Protein AF-A0A1A8Q692-F1 (afdb_monomer_lite)

Structure (mmCIF, N/CA/C/O backbone):
data_AF-A0A1A8Q692-F1
#
_entry.id   AF-A0A1A8Q692-F1
#
loop_
_atom_site.group_PDB
_atom_site.id
_atom_site.type_symbol
_atom_site.label_atom_id
_atom_site.label_alt_id
_atom_site.label_comp_id
_atom_site.label_asym_id
_atom_site.label_entity_id
_atom_site.label_seq_id
_atom_site.pdbx_PDB_ins_code
_atom_site.Cartn_x
_atom_site.Cartn_y
_atom_site.Cartn_z
_atom_site.occupancy
_atom_site.B_iso_or_equiv
_atom_site.auth_seq_id
_atom_site.auth_comp_id
_atom_site.auth_asym_id
_atom_site.auth_atom_id
_atom_site.pdbx_PDB_model_num
ATOM 1 N N . MET A 1 1 ? 12.760 11.677 -25.730 1.00 52.41 1 MET A N 1
ATOM 2 C CA . MET A 1 1 ? 13.173 10.732 -24.676 1.00 52.41 1 MET A CA 1
ATOM 3 C C . MET A 1 1 ? 11.903 10.339 -23.941 1.00 52.41 1 MET A C 1
ATOM 5 O O . MET A 1 1 ? 11.455 11.083 -23.083 1.00 52.41 1 MET A O 1
ATOM 9 N N . ALA A 1 2 ? 11.212 9.307 -24.421 1.00 62.12 2 ALA A N 1
ATOM 10 C CA . ALA A 1 2 ? 9.994 8.821 -23.777 1.00 62.12 2 ALA A CA 1
ATOM 11 C C . ALA A 1 2 ? 10.374 7.796 -22.700 1.00 62.12 2 ALA A C 1
ATOM 13 O O . ALA A 1 2 ? 11.370 7.095 -22.869 1.00 62.12 2 ALA A O 1
ATOM 14 N N . SER A 1 3 ? 9.548 7.719 -21.656 1.00 54.12 3 SER A N 1
ATOM 15 C CA . SER A 1 3 ? 9.551 6.710 -20.587 1.00 54.12 3 SER A CA 1
ATOM 16 C C . SER A 1 3 ? 10.458 6.962 -19.381 1.00 54.12 3 SER A C 1
ATOM 18 O O . SER A 1 3 ? 11.372 6.196 -19.119 1.00 54.12 3 SER A O 1
ATOM 20 N N . ALA A 1 4 ? 10.132 7.984 -18.587 1.00 56.81 4 ALA A N 1
ATOM 21 C CA . ALA A 1 4 ? 10.373 7.957 -17.134 1.00 56.81 4 ALA A CA 1
ATOM 22 C C . ALA A 1 4 ? 9.055 7.840 -16.331 1.00 56.81 4 ALA A C 1
ATOM 24 O O . ALA A 1 4 ? 9.058 7.888 -15.110 1.00 56.81 4 ALA A O 1
ATOM 25 N N . VAL A 1 5 ? 7.907 7.702 -17.009 1.00 54.22 5 VAL A N 1
ATOM 26 C CA . VAL A 1 5 ? 6.579 7.836 -16.374 1.00 54.22 5 VAL A CA 1
ATOM 27 C C . VAL A 1 5 ? 6.120 6.552 -15.663 1.00 54.22 5 VAL A C 1
ATOM 29 O O . VAL A 1 5 ? 5.208 6.588 -14.855 1.00 54.22 5 VAL A O 1
ATOM 32 N N . ILE A 1 6 ? 6.775 5.418 -15.918 1.00 54.31 6 ILE A N 1
ATOM 33 C CA . ILE A 1 6 ? 6.369 4.097 -15.403 1.00 54.31 6 ILE A CA 1
ATOM 34 C C . ILE A 1 6 ? 6.891 3.787 -13.995 1.00 54.31 6 ILE A C 1
ATOM 36 O O . ILE A 1 6 ? 6.314 2.944 -13.312 1.00 54.31 6 ILE A O 1
ATOM 40 N N . GLU A 1 7 ? 7.964 4.441 -13.545 1.00 53.94 7 GLU A N 1
ATOM 41 C CA . GLU A 1 7 ? 8.521 4.189 -12.207 1.00 53.94 7 GLU A CA 1
ATOM 42 C C . GLU A 1 7 ? 7.630 4.784 -11.107 1.00 53.94 7 GLU A C 1
ATOM 44 O O . GLU A 1 7 ? 7.514 4.213 -10.026 1.00 53.94 7 GLU A O 1
ATOM 49 N N . GLU A 1 8 ? 6.924 5.876 -11.407 1.00 56.16 8 GLU A N 1
ATOM 50 C CA . GLU A 1 8 ? 6.043 6.550 -10.451 1.00 56.16 8 GLU A CA 1
ATOM 51 C C . GLU A 1 8 ? 4.700 5.810 -10.285 1.00 56.16 8 GLU A C 1
ATOM 53 O O . GLU A 1 8 ? 4.193 5.695 -9.169 1.00 56.16 8 GLU A O 1
ATOM 58 N N . GLU A 1 9 ? 4.173 5.196 -11.354 1.00 61.47 9 GLU A N 1
ATOM 59 C CA . GLU A 1 9 ? 2.905 4.441 -11.337 1.00 61.47 9 GLU A CA 1
ATOM 60 C C . GLU A 1 9 ? 2.986 3.108 -10.564 1.00 61.47 9 GLU A C 1
ATOM 62 O O . GLU A 1 9 ? 1.968 2.579 -10.115 1.00 61.47 9 GLU A O 1
ATOM 67 N N . LEU A 1 10 ? 4.196 2.574 -10.369 1.00 71.62 10 LEU A N 1
ATOM 68 C CA . LEU A 1 10 ? 4.463 1.340 -9.616 1.00 71.62 10 LEU A CA 1
ATOM 69 C C . LEU A 1 10 ? 5.141 1.600 -8.260 1.00 71.62 10 LEU A C 1
ATOM 71 O O . LEU A 1 10 ? 5.661 0.668 -7.638 1.00 71.62 10 LEU A O 1
ATOM 75 N N . SER A 1 11 ? 5.122 2.849 -7.793 1.00 80.56 11 SER A N 1
ATOM 76 C CA . SER A 1 11 ? 5.690 3.243 -6.506 1.00 80.56 11 SER A CA 1
ATOM 77 C C . SER A 1 11 ? 4.606 3.379 -5.437 1.00 80.56 11 SER A C 1
ATOM 79 O O . SER A 1 11 ? 3.529 3.928 -5.675 1.00 80.56 11 SER A O 1
ATOM 81 N N . CYS A 1 12 ? 4.874 2.870 -4.237 1.00 84.50 12 CYS A N 1
ATOM 82 C CA . CYS A 1 12 ? 3.969 3.018 -3.109 1.00 84.50 12 CYS A CA 1
ATOM 83 C C . CYS A 1 12 ? 4.034 4.444 -2.564 1.00 84.50 12 CYS A C 1
ATOM 85 O O . CYS A 1 12 ? 5.109 4.867 -2.150 1.00 84.50 12 CYS A O 1
ATOM 87 N N . PRO A 1 13 ? 2.911 5.172 -2.433 1.00 80.88 13 PRO A N 1
ATOM 88 C CA . PRO A 1 13 ? 2.932 6.549 -1.931 1.00 80.88 13 PRO A CA 1
ATOM 89 C C . PRO A 1 13 ? 3.348 6.659 -0.453 1.00 80.88 13 PRO A C 1
ATOM 91 O O . PRO A 1 13 ? 3.610 7.757 0.028 1.00 80.88 13 PRO A O 1
ATOM 94 N N . VAL A 1 14 ? 3.412 5.536 0.274 1.00 83.88 14 VAL A N 1
ATOM 95 C CA . VAL A 1 14 ? 3.827 5.493 1.684 1.00 83.88 14 VAL A CA 1
ATOM 96 C C . VAL A 1 14 ? 5.344 5.388 1.823 1.00 83.88 14 VAL A C 1
ATOM 98 O O . VAL A 1 14 ? 5.938 6.163 2.567 1.00 83.88 14 VAL A O 1
ATOM 101 N N . CYS A 1 15 ? 5.974 4.426 1.144 1.00 86.62 15 CYS A N 1
ATOM 102 C CA . CYS A 1 15 ? 7.424 4.226 1.220 1.00 86.62 15 CYS A CA 1
ATOM 103 C C . CYS A 1 15 ? 8.195 4.845 0.049 1.00 86.62 15 CYS A C 1
ATOM 105 O O . CYS A 1 15 ? 9.419 4.831 0.084 1.00 86.62 15 CYS A O 1
ATOM 107 N N . GLN A 1 16 ? 7.493 5.382 -0.956 1.00 83.81 16 GLN A N 1
ATOM 108 C CA . GLN A 1 16 ? 8.043 5.918 -2.210 1.00 83.81 16 GLN A CA 1
ATOM 109 C C . GLN A 1 16 ? 8.987 4.936 -2.921 1.00 83.81 16 GLN A C 1
ATOM 111 O O . GLN A 1 16 ? 9.904 5.332 -3.630 1.00 83.81 16 GLN A O 1
ATOM 116 N N . ASP A 1 17 ? 8.745 3.642 -2.715 1.00 83.31 17 ASP A N 1
ATOM 117 C CA . ASP A 1 17 ? 9.545 2.535 -3.236 1.00 83.31 17 ASP A CA 1
ATOM 118 C C . ASP A 1 17 ? 8.666 1.652 -4.123 1.00 83.31 17 ASP A C 1
ATOM 120 O O . ASP A 1 17 ? 7.434 1.752 -4.075 1.00 83.31 17 ASP A O 1
ATOM 124 N N . ILE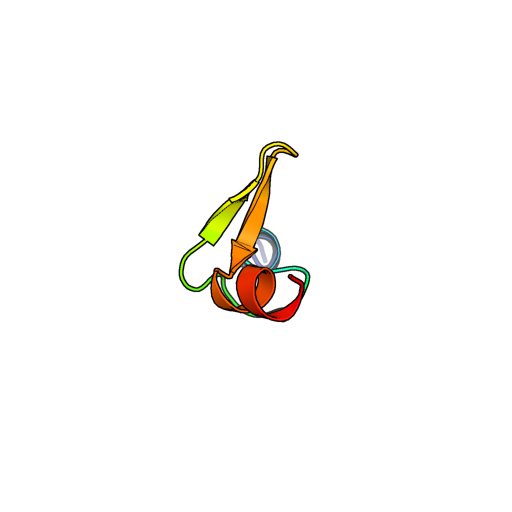 A 1 18 ? 9.275 0.774 -4.917 1.00 82.94 18 ILE A N 1
ATOM 125 C CA . ILE A 1 18 ? 8.522 -0.141 -5.776 1.00 82.94 18 ILE A CA 1
ATOM 126 C C . ILE A 1 18 ? 7.621 -1.015 -4.908 1.00 82.94 18 ILE A C 1
ATOM 128 O O . ILE A 1 18 ? 8.046 -1.540 -3.874 1.00 82.94 18 ILE A O 1
ATOM 132 N N . TYR A 1 19 ? 6.371 -1.191 -5.340 1.00 82.88 19 TYR A N 1
ATOM 133 C CA . TYR A 1 19 ? 5.424 -2.051 -4.643 1.00 82.88 19 TYR A CA 1
ATOM 134 C C . TYR A 1 19 ? 6.006 -3.450 -4.394 1.00 82.88 19 TYR A C 1
ATOM 136 O O . TYR A 1 19 ? 6.177 -4.247 -5.317 1.00 82.88 19 TYR A O 1
ATOM 144 N N . LYS A 1 20 ? 6.248 -3.769 -3.121 1.00 79.75 20 LYS A N 1
ATOM 145 C CA . LYS A 1 20 ? 6.502 -5.131 -2.644 1.00 79.75 20 LYS A CA 1
ATOM 146 C C 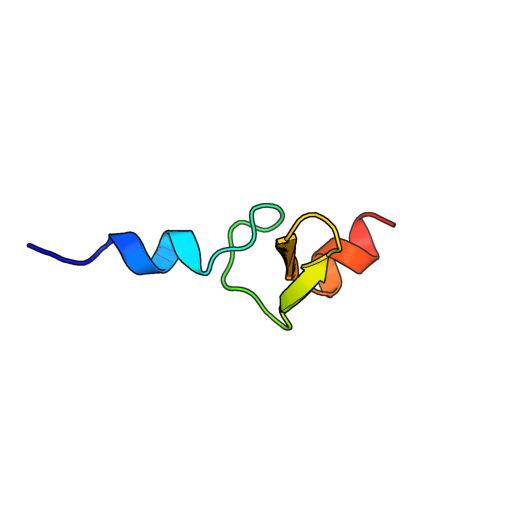. LYS A 1 20 ? 5.215 -5.662 -2.034 1.00 79.75 20 LYS A C 1
ATOM 148 O O . LYS A 1 20 ? 4.704 -5.088 -1.072 1.00 79.75 20 LYS A O 1
ATOM 153 N N . ASP A 1 21 ? 4.675 -6.713 -2.649 1.00 83.94 21 ASP A N 1
ATOM 154 C CA . ASP A 1 21 ? 3.366 -7.288 -2.324 1.00 83.94 21 ASP A CA 1
ATOM 155 C C . ASP A 1 21 ? 2.237 -6.236 -2.318 1.00 83.94 21 ASP A C 1
ATOM 157 O O . ASP A 1 21 ? 1.719 -5.889 -1.249 1.00 83.94 21 ASP A O 1
ATOM 161 N N . PRO A 1 22 ? 1.857 -5.691 -3.495 1.00 82.00 22 PRO A N 1
ATOM 162 C CA . PRO A 1 22 ? 0.786 -4.708 -3.590 1.00 82.00 22 PRO A CA 1
ATOM 163 C C . PRO A 1 22 ? -0.540 -5.306 -3.117 1.00 82.00 22 PRO A C 1
ATOM 165 O O . PRO A 1 22 ? -1.042 -6.287 -3.669 1.00 82.00 22 PRO A O 1
ATOM 168 N N . VAL A 1 23 ? -1.130 -4.682 -2.105 1.00 85.44 23 VAL A N 1
ATOM 169 C CA . VAL A 1 23 ? -2.475 -4.986 -1.622 1.00 85.44 23 VAL A CA 1
ATOM 170 C C . VAL A 1 23 ? -3.421 -3.935 -2.185 1.00 85.44 23 VAL A C 1
ATOM 172 O O . VAL A 1 23 ? -3.207 -2.737 -1.987 1.00 85.44 23 VAL A O 1
ATOM 175 N N . LEU A 1 24 ? -4.458 -4.381 -2.895 1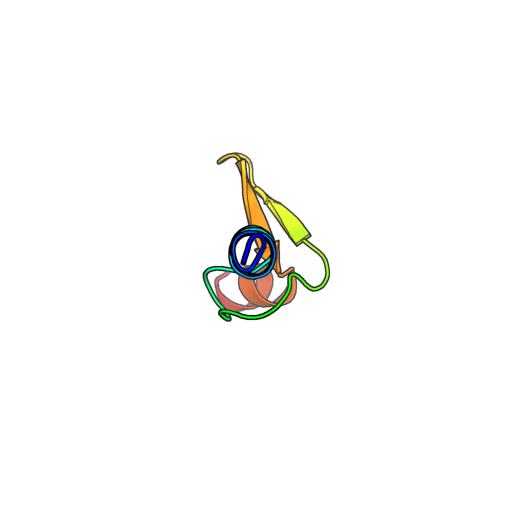.00 85.94 24 LEU A N 1
ATOM 176 C CA . LEU A 1 24 ? -5.483 -3.495 -3.435 1.00 85.94 24 LEU A CA 1
ATOM 177 C C . LEU A 1 24 ? -6.513 -3.201 -2.341 1.00 85.94 24 LEU A C 1
ATOM 179 O O . LEU A 1 24 ? -7.227 -4.099 -1.891 1.00 85.94 24 LEU A O 1
ATOM 183 N N . LEU A 1 25 ? -6.592 -1.947 -1.905 1.00 83.12 25 LEU A N 1
ATOM 184 C CA . LEU A 1 25 ? -7.636 -1.520 -0.980 1.00 83.12 25 LEU A CA 1
ATOM 185 C C .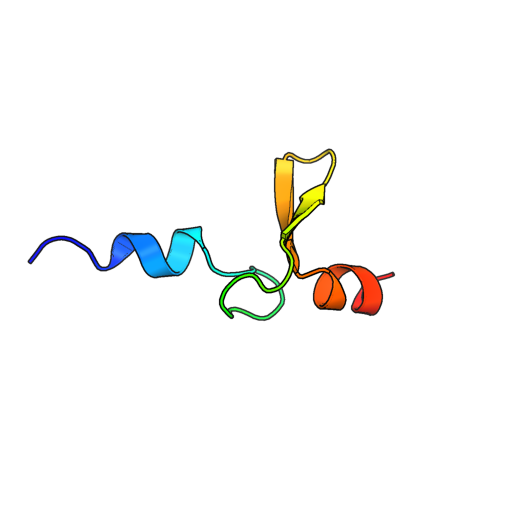 LEU A 1 25 ? -8.953 -1.277 -1.723 1.00 83.12 25 LEU A C 1
ATOM 187 O O . LEU A 1 25 ? -8.990 -1.017 -2.925 1.00 83.12 25 LEU A O 1
ATOM 191 N N . SER A 1 26 ? -10.057 -1.279 -0.978 1.00 83.94 26 SER A N 1
ATOM 192 C CA . SER A 1 26 ? -11.396 -0.956 -1.489 1.00 83.94 26 SER A 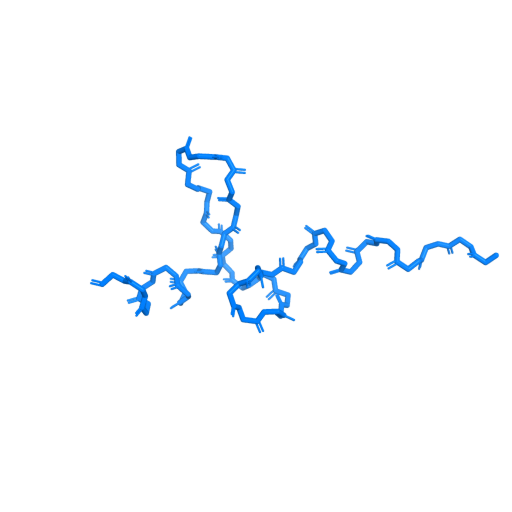CA 1
ATOM 193 C C . SER A 1 26 ? -11.504 0.456 -2.083 1.00 83.94 26 SER A C 1
ATOM 195 O O . SER A 1 26 ? -12.390 0.714 -2.892 1.00 83.94 26 SER A O 1
ATOM 197 N N . CYS A 1 27 ? -10.576 1.357 -1.750 1.00 85.00 27 CYS A N 1
ATOM 198 C CA . CYS A 1 27 ? -10.435 2.674 -2.372 1.00 85.00 27 CYS A CA 1
ATOM 199 C C . CYS A 1 27 ? -9.699 2.657 -3.730 1.00 85.00 27 CYS A C 1
ATOM 201 O O . CYS A 1 27 ? -9.399 3.726 -4.248 1.00 85.00 27 CYS A O 1
ATOM 203 N N . SER A 1 28 ? -9.415 1.478 -4.306 1.00 79.81 28 SER A N 1
ATOM 204 C CA . SER A 1 28 ? -8.649 1.280 -5.555 1.00 79.81 28 SER A CA 1
ATOM 205 C C . SER A 1 28 ? -7.203 1.786 -5.523 1.00 79.81 28 SER A C 1
ATOM 207 O O . SER A 1 28 ? -6.576 1.946 -6.566 1.00 79.81 28 SER A O 1
ATOM 209 N N . HIS A 1 29 ? -6.648 2.001 -4.333 1.00 84.12 29 HIS A N 1
ATOM 210 C CA . HIS A 1 29 ? -5.236 2.317 -4.166 1.00 84.12 29 HIS A CA 1
ATOM 211 C C . HIS A 1 29 ? -4.452 1.044 -3.843 1.00 84.12 29 HIS A C 1
ATOM 213 O O . HIS A 1 29 ? -4.884 0.225 -3.024 1.00 84.12 29 HIS A O 1
ATOM 219 N N . SER A 1 30 ? -3.296 0.901 -4.486 1.00 82.56 30 SER A N 1
ATOM 220 C CA . SER A 1 30 ? -2.337 -0.161 -4.195 1.00 82.56 30 SER A CA 1
ATOM 221 C C . SER A 1 30 ? -1.342 0.341 -3.155 1.00 82.56 30 SER A C 1
ATOM 223 O O . SER A 1 30 ? -0.867 1.468 -3.245 1.00 82.56 30 SER A O 1
ATOM 225 N N . PHE A 1 31 ? -1.023 -0.481 -2.162 1.00 86.62 31 PHE A N 1
ATOM 226 C CA . PHE A 1 31 ? -0.002 -0.181 -1.154 1.00 86.62 31 PHE A CA 1
ATOM 227 C C . PHE A 1 31 ? 0.846 -1.418 -0.888 1.00 86.62 31 PHE A C 1
ATOM 229 O O . PHE A 1 31 ? 0.368 -2.534 -1.074 1.00 86.62 31 PHE A O 1
ATOM 236 N N . CYS A 1 32 ? 2.083 -1.251 -0.418 1.00 88.75 32 CYS A N 1
ATOM 237 C CA . CYS A 1 32 ? 2.864 -2.393 0.059 1.00 88.75 32 CYS A CA 1
ATOM 238 C C . CYS A 1 32 ? 2.173 -3.015 1.274 1.00 88.75 32 CYS A C 1
ATOM 240 O O . CYS A 1 32 ? 1.729 -2.282 2.164 1.00 88.75 32 CYS A O 1
ATOM 242 N N . ARG A 1 33 ? 2.151 -4.349 1.363 1.00 86.06 33 ARG A N 1
ATOM 243 C CA . ARG A 1 33 ? 1.658 -5.062 2.553 1.00 86.06 33 ARG A CA 1
ATOM 244 C C . ARG A 1 33 ? 2.292 -4.534 3.837 1.00 86.06 33 ARG A C 1
ATOM 246 O O . ARG A 1 33 ? 1.578 -4.246 4.784 1.00 86.06 33 ARG A O 1
ATOM 253 N N . GLU A 1 34 ? 3.603 -4.315 3.832 1.00 87.12 34 GLU A N 1
ATOM 254 C CA . GLU A 1 34 ? 4.333 -3.779 4.988 1.00 87.12 34 GLU A CA 1
ATOM 255 C C . GLU A 1 34 ? 3.907 -2.351 5.352 1.00 87.12 34 GLU A C 1
ATOM 257 O O . GLU A 1 34 ? 3.890 -1.979 6.521 1.00 87.12 34 GLU A O 1
ATOM 262 N N . CYS A 1 35 ? 3.572 -1.528 4.354 1.00 88.38 35 CYS A N 1
ATOM 263 C CA . CYS A 1 35 ? 3.047 -0.186 4.595 1.00 88.38 35 CYS A CA 1
ATOM 264 C C . CYS A 1 35 ? 1.642 -0.267 5.188 1.00 88.38 35 CYS A C 1
ATOM 266 O O . CYS A 1 35 ? 1.342 0.452 6.131 1.00 88.38 35 CYS A O 1
ATOM 268 N N . LEU A 1 36 ? 0.805 -1.175 4.689 1.00 85.56 36 LEU A N 1
ATOM 269 C CA . LEU A 1 36 ? -0.517 -1.406 5.255 1.00 85.56 36 LEU A CA 1
ATOM 270 C C . LEU A 1 36 ? -0.433 -1.926 6.701 1.00 85.56 36 LEU A C 1
ATOM 272 O O . LEU A 1 36 ? -1.153 -1.429 7.555 1.00 85.56 36 LEU A O 1
ATOM 276 N N . GLU A 1 37 ? 0.477 -2.860 6.988 1.00 85.38 37 GLU A N 1
ATOM 277 C CA . GLU A 1 37 ? 0.710 -3.409 8.333 1.00 85.38 37 GLU A CA 1
ATOM 278 C C . GLU A 1 37 ? 1.358 -2.407 9.298 1.00 85.38 37 GLU A C 1
ATOM 280 O O . GLU A 1 37 ? 1.124 -2.488 10.495 1.00 85.38 37 GLU A O 1
ATOM 285 N N . LYS A 1 38 ? 2.168 -1.455 8.812 1.00 82.75 38 LYS A N 1
ATOM 286 C CA . LYS A 1 38 ? 2.747 -0.387 9.651 1.00 82.75 38 LYS A CA 1
ATOM 287 C C . LYS A 1 38 ? 1.754 0.711 10.022 1.00 82.75 38 LYS A C 1
ATOM 289 O O . LYS A 1 38 ? 1.975 1.401 11.013 1.00 82.75 38 LYS A O 1
ATOM 294 N N . TRP A 1 39 ? 0.750 0.947 9.179 1.00 71.62 39 TRP A N 1
ATOM 295 C CA . TR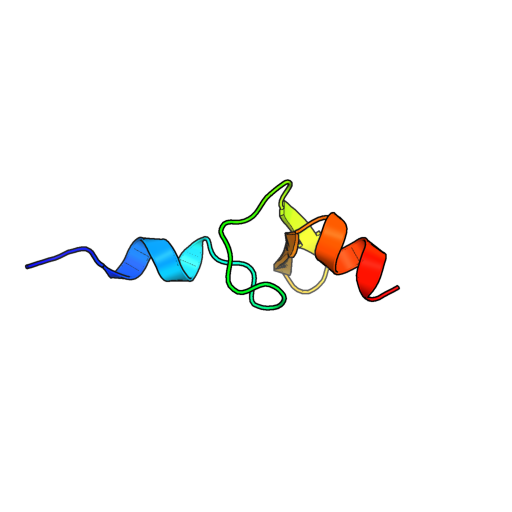P A 1 39 ? -0.225 2.027 9.359 1.00 71.62 39 TRP A CA 1
ATOM 296 C C . TRP A 1 39 ? -1.506 1.579 10.078 1.00 71.62 39 TRP A C 1
ATOM 298 O O . TRP A 1 39 ? -2.352 2.428 10.364 1.00 71.62 39 TRP A O 1
ATOM 308 N N . TRP A 1 40 ? -1.642 0.285 10.379 1.00 63.03 40 TRP A N 1
ATOM 309 C CA . TRP A 1 40 ? -2.744 -0.305 11.143 1.00 63.03 40 TRP A CA 1
ATOM 310 C C . TRP A 1 40 ? -2.290 -0.672 12.558 1.00 63.03 40 TRP A C 1
ATOM 312 O O . TRP A 1 40 ? -3.096 -0.470 13.496 1.00 63.03 40 TRP A O 1
#

Sequence (40 aa):
MASAVIEEELSCPVCQDIYKDPVLLSCSHSFCRECLEKWW

InterPro domains:
  IPR001841 Zinc finger, RING-type [PS50089] (12-40)
  IPR013083 Zinc finger, RING/FYVE/PHD-type [G3DSA:3.30.40.10] (1-40)
  IPR017907 Zinc finger, RING-type, conserved site [PS00518] (27-36)
  IPR027370 Zinc finger, RING-type, eukaryotic [PF13445] (12-39)
  IPR047153 TRIM45/56/19-like [PTHR25462] (8-39)

Organism: NCBI:txid451742

Foldseek 3Di:
DDDPPVLQVQAAPQVRHGADCWDQDPVRDTHHPVSVVVVD

pLDDT: mean 76.69, std 12.06, range [52.41, 88.75]

Secondary structure (DSSP, 8-state):
---STHHHHTB-TTTSSB-SSEEE-TTS-EEEHHHHHHH-

Radius of gyration: 11.22 Å; chains: 1; bounding box: 25×18×36 Å